Protein 8THA (pdb70)

GO terms:
  GO:0005515 protein binding (F, IPI)
  GO:0004712 protein serine/threonine/tyrosine kinase activity (F, IDA)
  GO:0004713 protein tyrosine kinase activity (F, IDA)
  GO:0005634 nucleus (C, IDA)
  GO:0005737 cytoplasm (C, IDA)
  GO:0005886 plasma membrane (C, IDA)
  GO:0005905 clathrin-coated pit (C, IDA)
  GO:0030136 clathrin-coated vesicle (C, IDA)
  GO:2000369 regulation of clathrin-dependent endocytosis (P, IDA)
  GO:0016310 phosphorylation (P, IDA)
  GO:0007166 cell surface receptor signaling pathway (P, TAS)
  GO:0031625 ubiquitin protein ligase binding (F, IPI)
  GO:0005095 GTPase inhibitor activity (F, TAS)
  GO:0004715 non-membrane spanning protein tyrosine kinase activity (F, TAS)
  GO:0007264 small GTPase-mediated signal transduction (P, TAS)
  GO:0005829 cytosol (C, TAS)
  GO:0042802 identical protein binding (F, IPI)
  GO:0005154 epidermal growth factor receptor binding (F, IDA)
  GO:0070436 Grb2-EGFR complex (C, IDA)
  GO:0097268 cytoophidium (C, IDA)

Solvent-accessible surface area: 4940 Å² total; per-residue (Å²): 117,18,50,68,1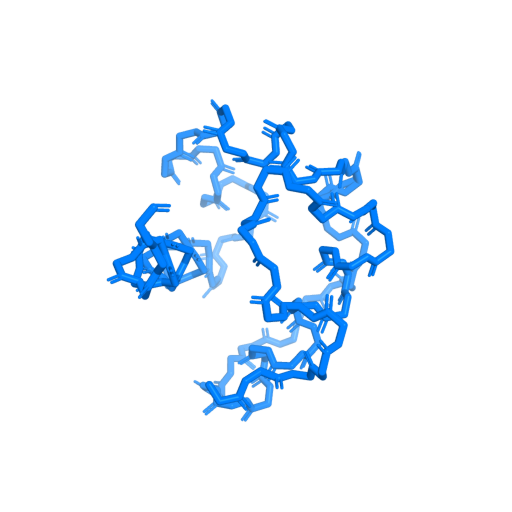33,2,161,100,50,4,81,145,4,51,135,99,8,1,13,46,0,10,128,42,0,59,126,92,78,106,36,60,109,40,96,24,89,24,5,100,30,61,0,124,33,1,55,148,38,74,68,89,57,0,111,194,93,7,106,153,4,0,66,66,4,50,82,9,2,56,113,11,70,168,98,56,138

Radius of gyration: 11.13 Å; Cα contacts (8 Å, |Δi|>4): 83; chains: 1; bounding box: 24×25×26 Å

Organism: Homo sapiens (NCBI:txid9606)

Foldseek 3Di:
DADPVPLDQQLPFQLVSQLRVLVVCCVVVVFDHDRSNLPVGGSNVVVVDDLVNQCVSPVRCSNVVVVVSVVSNVPDD

Secondary structure (DSSP, 8-state):
---GGG-S-GGG--HHHHHHHHHHHHHHHTPPP--TTSS-S-HHHHTT--HHHHHHH-TTTHHHHHHHHHHHHTT--

Structure (mmCIF, N/CA/C/O backbone):
data_8THA
#
_entry.id   8THA
#
_cell.length_a   69.163
_cell.length_b   69.163
_cell.length_c   29.131
_cell.angle_alpha   90.000
_cell.angle_beta   90.000
_cell.angle_gamma   120.000
#
_symmetry.space_group_name_H-M   'P 64'
#
loop_
_entity.id
_entity.type
_entity.pdbx_description
1 polymer 'Transcription factor ETV6,Activated CDC42 kinase 1'
2 water water
#
loop_
_atom_site.group_PDB
_atom_site.id
_atom_site.type_symbol
_atom_site.label_atom_id
_atom_site.label_alt_id
_atom_site.label_comp_id
_atom_site.label_asym_id
_atom_site.label_entity_id
_atom_site.label_seq_id
_atom_site.pdbx_PDB_ins_code
_atom_site.Cartn_x
_atom_site.Cartn_y
_atom_site.Cartn_z
_atom_site.occupancy
_atom_site.B_iso_or_equiv
_atom_site.auth_seq_id
_atom_sit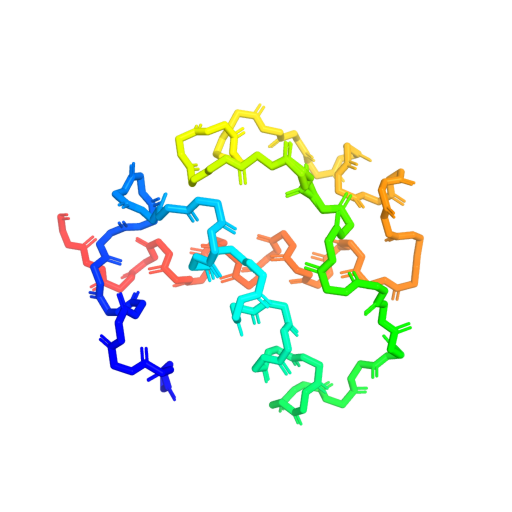e.auth_comp_id
_atom_site.auth_asym_id
_atom_site.auth_atom_id
_atom_site.pdbx_PDB_model_num
ATOM 1 N N . ARG A 1 3 ? 22.67100 18.79000 8.63600 1.000 82.03655 4 ARG A N 1
ATOM 2 C CA . ARG A 1 3 ? 24.06000 19.00400 8.23800 1.000 86.10441 4 ARG A CA 1
ATOM 3 C C . ARG A 1 3 ? 24.14400 19.48300 6.77600 1.000 80.57925 4 ARG A C 1
ATOM 4 O O . ARG A 1 3 ? 25.15600 19.26200 6.09200 1.000 83.14356 4 ARG A O 1
ATOM 6 N N . LEU A 1 4 ? 23.06300 20.21300 6.32300 1.000 68.11137 5 LEU A N 1
ATOM 7 C CA . LEU A 1 4 ? 22.66700 20.45700 4.94000 1.000 56.26399 5 LEU A CA 1
ATOM 8 C C . LEU A 1 4 ? 23.47600 21.56600 4.28100 1.000 53.20422 5 LEU A C 1
ATOM 9 O O . LEU A 1 4 ? 24.08200 22.40000 4.95400 1.000 55.70366 5 LEU A O 1
ATOM 14 N N . PRO A 1 5 ? 23.47800 21.60000 2.94600 1.000 52.00464 6 PRO A N 1
ATOM 15 C CA . PRO A 1 5 ? 23.95500 22.79000 2.23400 1.000 52.23872 6 PRO A CA 1
ATOM 16 C C . PRO A 1 5 ? 23.22400 24.03000 2.71800 1.000 53.01001 6 PRO A C 1
ATOM 17 O O . PRO A 1 5 ? 22.01800 24.01200 2.96100 1.000 48.48912 6 PRO A O 1
ATOM 21 N N . ALA A 1 6 ? 23.96600 25.12900 2.81100 1.000 54.49773 7 ALA A N 1
ATOM 22 C CA . ALA A 1 6 ? 23.50300 26.25600 3.61100 1.000 53.31915 7 ALA A CA 1
ATOM 23 C C . ALA A 1 6 ? 22.16200 26.79100 3.13800 1.000 50.71184 7 ALA A C 1
ATOM 24 O O . ALA A 1 6 ? 21.37000 27.29000 3.94300 1.000 51.19384 7 ALA A O 1
ATOM 26 N N . HIS A 1 7 ? 21.87400 26.67100 1.85200 1.000 48.89418 8 HIS A N 1
ATOM 27 C CA . HIS A 1 7 ? 20.62200 27.20900 1.36000 1.000 46.63447 8 HIS A CA 1
ATOM 28 C C . HIS A 1 7 ? 19.40700 26.43100 1.85000 1.000 52.68106 8 HIS A C 1
ATOM 29 O O . HIS A 1 7 ? 18.29600 26.96100 1.77400 1.000 50.26901 8 HIS A O 1
ATOM 36 N N . LEU A 1 8 ? 19.63400 25.1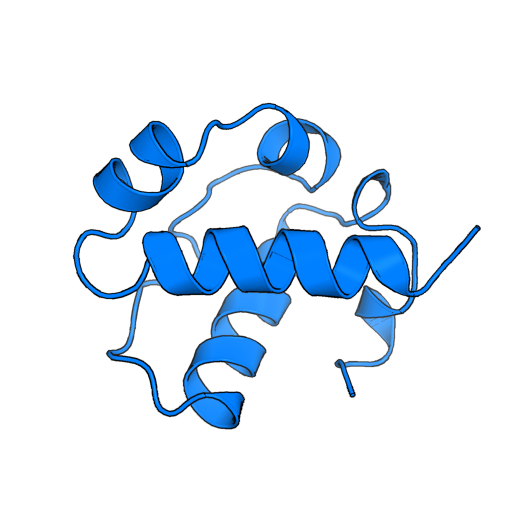9900 2.33700 1.000 48.16572 9 LEU A N 1
ATOM 37 C CA . LEU A 1 8 ? 18.53100 24.34300 2.76300 1.000 44.15885 9 LEU A CA 1
ATOM 38 C C . LEU A 1 8 ? 18.19000 24.43900 4.24600 1.000 44.75430 9 LEU A C 1
ATOM 39 O O . LEU A 1 8 ? 17.25000 23.79700 4.70300 1.000 44.26143 9 LEU A O 1
ATOM 44 N N . ARG A 1 9 ? 18.93200 25.23800 4.99500 1.000 35.96238 10 ARG A N 1
ATOM 45 C CA . ARG A 1 9 ? 18.69800 25.30300 6.42800 1.000 37.53132 10 ARG A CA 1
ATOM 46 C C . ARG A 1 9 ? 17.39400 26.02600 6.77300 1.000 37.44364 10 ARG A C 1
ATOM 47 O O . ARG A 1 9 ? 17.07300 26.17200 7.95600 1.000 46.39512 10 ARG A O 1
ATOM 55 N N . LEU A 1 10 ? 16.64400 26.48200 5.78300 1.000 32.76013 11 LEU A N 1
ATOM 56 C CA . LEU A 1 10 ? 15.30200 26.98400 6.00400 1.000 32.92337 11 LEU A CA 1
ATOM 57 C C . LEU A 1 10 ? 14.32800 25.82700 6.18600 1.000 27.13245 11 LEU A C 1
ATOM 58 O O . LEU A 1 10 ? 14.62200 24.68100 5.84200 1.000 29.49827 11 LEU A O 1
ATOM 63 N N . GLN A 1 1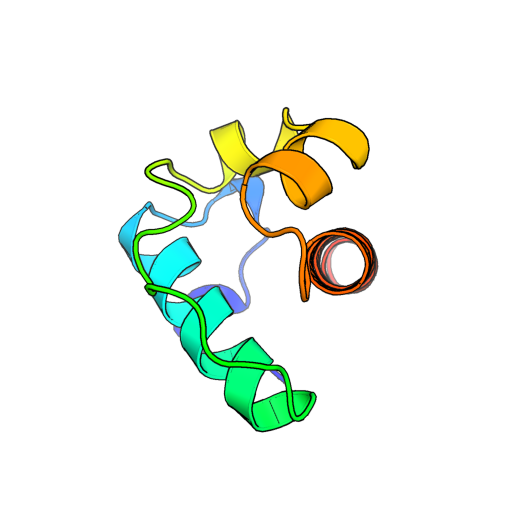1 ? 13.14400 26.14900 6.69700 1.000 28.95442 12 GLN A N 1
ATOM 64 C CA . GLN A 1 11 ? 12.06000 25.17700 6.68300 1.000 27.04951 12 GLN A CA 1
ATOM 65 C C . GLN A 1 11 ? 11.82100 24.69400 5.25800 1.000 29.24801 12 GLN A C 1
ATOM 66 O O . GLN A 1 11 ? 11.77000 25.52100 4.33000 1.000 26.46608 12 GLN A O 1
ATOM 70 N N . PRO A 1 12 ? 11.61400 23.38700 5.04800 1.000 23.20314 13 PRO A N 1
ATOM 71 C CA . PRO A 1 12 ? 11.37400 22.87900 3.68700 1.000 22.18672 13 PRO A CA 1
ATOM 72 C C . PRO A 1 12 ? 10.23700 23.54900 2.94100 1.000 18.67316 13 PRO A C 1
ATOM 73 O O . PRO A 1 12 ? 10.26700 23.56700 1.71100 1.000 20.48709 13 PRO A O 1
ATOM 77 N N . ILE A 1 13 ? 9.22100 24.07200 3.62400 1.000 20.80344 14 ILE A N 1
ATOM 78 C CA . ILE A 1 13 ? 8.11300 24.70200 2.89700 1.000 22.25460 14 ILE A CA 1
ATOM 79 C C . ILE A 1 13 ? 8.60600 25.90600 2.10600 1.000 24.87682 14 ILE A C 1
ATOM 80 O O . ILE A 1 13 ? 7.91300 26.40300 1.19300 1.000 22.89104 14 ILE A O 1
ATOM 85 N N . TYR A 1 14 ? 9.79900 26.39400 2.44200 1.000 21.59148 15 TYR A N 1
ATOM 86 C CA . TYR A 1 14 ? 10.38400 27.51700 1.74400 1.000 24.66371 15 TYR A CA 1
ATOM 87 C C . TYR A 1 14 ? 11.37200 27.12200 0.64700 1.000 24.88883 15 TYR A C 1
ATOM 88 O O . TYR A 1 14 ? 11.86000 28.01100 -0.06600 1.000 23.91051 15 TYR A O 1
ATOM 97 N N . TRP A 1 15 ? 11.70800 25.84400 0.51200 1.000 21.50492 16 TRP A N 1
ATOM 98 C CA . TRP A 1 15 ? 12.67100 25.43100 -0.50000 1.000 21.21144 16 TRP A CA 1
ATOM 99 C C . TRP A 1 15 ? 12.16100 25.68800 -1.91000 1.000 24.21239 16 TRP A C 1
ATOM 100 O O . TRP A 1 15 ? 11.00500 25.38600 -2.23300 1.000 20.42604 16 TRP A O 1
ATOM 111 N N . SER A 1 16 ? 13.04500 26.20400 -2.77200 1.000 23.12016 17 SER A N 1
ATOM 112 C CA . SER A 1 16 ? 12.71100 26.30800 -4.18600 1.000 23.68126 17 SER A CA 1
ATOM 113 C C . SER A 1 16 ? 12.83200 24.94200 -4.86100 1.000 22.70600 17 SER A C 1
ATOM 114 O O . SER A 1 16 ? 13.32200 23.96700 -4.27800 1.000 19.71150 17 SER A O 1
ATOM 117 N N . ARG A 1 17 ? 12.37600 24.88000 -6.11500 1.000 22.07406 18 ARG A N 1
ATOM 118 C CA . ARG A 1 17 ? 12.58400 23.68400 -6.92400 1.000 20.70666 18 ARG A CA 1
ATOM 119 C C . ARG A 1 17 ? 14.07400 23.36400 -7.06200 1.000 20.97895 18 ARG A C 1
ATOM 120 O O . ARG A 1 17 ? 14.47100 22.18900 -7.01100 1.000 23.23542 18 ARG A O 1
ATOM 128 N N . ASP A 1 18 ? 14.92400 24.39400 -7.20500 1.000 23.04545 19 ASP A N 1
ATOM 129 C CA . ASP A 1 18 ? 16.35600 24.11400 -7.24300 1.000 24.81102 19 ASP A CA 1
ATOM 130 C C . ASP A 1 18 ? 16.87700 23.63500 -5.88300 1.000 25.34667 19 ASP A C 1
ATOM 131 O O . ASP A 1 18 ? 17.79300 22.80000 -5.82900 1.000 24.37132 19 ASP A O 1
ATOM 136 N N . ASP A 1 19 ? 16.30500 24.13400 -4.78100 1.000 23.73320 20 ASP A N 1
ATOM 137 C CA . ASP A 1 19 ? 16.71600 23.65500 -3.46400 1.000 24.48697 20 ASP A CA 1
ATOM 138 C C . ASP A 1 19 ? 16.44400 22.18400 -3.31400 1.000 24.05442 20 ASP A C 1
ATOM 139 O O . ASP A 1 19 ? 17.25000 21.45300 -2.72200 1.000 22.30096 20 ASP A O 1
ATOM 144 N N . VAL A 1 20 ? 15.27500 21.73700 -3.78500 1.000 19.27978 21 VAL A N 1
ATOM 145 C CA . VAL A 1 20 ? 14.93400 20.31100 -3.69600 1.000 19.37306 21 VAL A CA 1
ATOM 146 C C . VAL A 1 20 ? 15.96300 19.47200 -4.45100 1.000 21.99735 21 VAL A C 1
ATOM 147 O O . VAL A 1 20 ? 16.41900 18.43500 -3.95900 1.000 19.62154 21 VAL A O 1
ATOM 151 N N . ALA A 1 21 ? 16.34900 19.92400 -5.65600 1.000 20.64396 22 ALA A N 1
ATOM 152 C CA . ALA A 1 21 ? 17.37800 19.23400 -6.42600 1.000 25.23803 22 ALA A CA 1
ATOM 153 C C . ALA A 1 21 ? 18.70700 19.17700 -5.66700 1.000 25.06061 22 ALA A C 1
ATOM 154 O O . ALA A 1 21 ? 19.39400 18.14600 -5.67900 1.000 22.02321 22 ALA A O 1
ATOM 156 N N . GLN A 1 22 ? 19.09400 20.25800 -5.01500 1.000 23.29162 23 GLN A N 1
ATOM 157 C CA . GLN A 1 22 ? 20.34000 20.24300 -4.27000 1.000 22.16737 23 GLN A CA 1
ATOM 158 C C . GLN A 1 22 ? 20.23300 19.30400 -3.07600 1.000 23.38080 23 GLN A C 1
ATOM 159 O O . GLN A 1 22 ? 21.20300 18.65100 -2.70700 1.000 22.10011 23 GLN A O 1
ATOM 162 N N . TRP A 1 23 ? 19.05800 19.23600 -2.47200 1.000 20.08081 24 TRP A N 1
ATOM 163 C CA . TRP A 1 23 ? 18.82700 18.32000 -1.36300 1.000 18.59588 24 TRP A CA 1
ATOM 164 C C . TRP A 1 23 ? 19.06300 16.87500 -1.78500 1.000 21.71788 24 TRP A C 1
ATOM 165 O O . TRP A 1 23 ? 19.76100 16.12500 -1.09100 1.000 20.02405 24 TRP A O 1
ATOM 176 N N . LEU A 1 24 ? 18.52300 16.48600 -2.94700 1.000 20.83060 25 LEU A N 1
ATOM 177 C CA . LEU A 1 24 ? 18.72500 15.13200 -3.46100 1.000 20.03195 25 LEU A CA 1
ATOM 178 C C . LEU A 1 24 ? 20.20000 14.84200 -3.67100 1.000 24.04587 25 LEU A C 1
ATOM 179 O O . LEU A 1 24 ? 20.70400 13.78500 -3.27200 1.000 24.52974 25 LEU A O 1
ATOM 184 N N . LYS A 1 25 ? 20.90900 15.77100 -4.29100 1.000 20.76408 26 LYS A N 1
ATOM 185 C CA . LYS A 1 25 ? 22.32800 15.57100 -4.52500 1.000 19.54396 26 LYS A CA 1
ATOM 186 C C . LYS A 1 25 ? 23.06700 15.39600 -3.21200 1.000 23.42373 26 LYS A C 1
ATOM 187 O O . LYS A 1 25 ? 23.92300 14.52600 -3.08700 1.000 22.01381 26 LYS A O 1
ATOM 193 N N . TRP A 1 26 ? 22.73600 16.22500 -2.22900 1.000 20.38579 27 TRP A N 1
ATOM 194 C CA . TRP A 1 26 ? 23.40000 16.13500 -0.93900 1.000 22.10567 27 TRP A CA 1
ATOM 195 C C . TRP A 1 26 ? 23.08400 14.81600 -0.25600 1.000 21.05622 27 TRP A C 1
ATOM 196 O O . TRP A 1 26 ? 23.98400 14.15300 0.28800 1.000 22.89124 27 TRP A O 1
ATOM 207 N N . ALA A 1 27 ? 21.80700 14.43000 -0.28400 1.000 20.11514 28 ALA A N 1
ATOM 208 C CA . ALA A 1 27 ? 21.36300 13.20100 0.35900 1.000 19.41473 28 ALA A CA 1
ATOM 209 C C . ALA A 1 27 ? 22.03400 11.98200 -0.24300 1.000 20.49673 28 ALA A C 1
ATOM 210 O O . ALA A 1 27 ? 22.41100 11.05200 0.47400 1.000 19.18617 28 ALA A O 1
ATOM 212 N N . GLU A 1 28 ? 22.15800 11.94400 -1.56300 1.000 19.23213 29 GLU A N 1
ATOM 213 C CA . GLU A 1 28 ? 22.78100 10.78300 -2.18700 1.000 21.78296 29 GLU A CA 1
ATOM 214 C C . GLU A 1 28 ? 24.17800 10.56200 -1.61400 1.000 23.53869 29 GLU A C 1
ATOM 215 O O . GLU A 1 28 ? 24.56200 9.44300 -1.26800 1.000 22.15350 29 GLU A O 1
ATOM 221 N N . ASN A 1 29 ? 24.93400 11.64000 -1.45200 1.000 25.03422 30 ASN A N 1
ATOM 222 C CA . ASN A 1 29 ? 26.27800 11.51300 -0.92300 1.000 21.69968 30 ASN A CA 1
ATOM 223 C C . ASN A 1 29 ? 26.28500 11.26000 0.58900 1.000 23.44217 30 ASN A C 1
ATOM 224 O O . ASN A 1 29 ? 27.05800 10.41900 1.07700 1.000 22.79146 30 ASN A O 1
ATOM 229 N N . GLU A 1 30 ? 25.45400 11.97900 1.35100 1.000 21.94074 31 GLU A N 1
ATOM 230 C CA . GLU A 1 30 ? 25.46500 11.85600 2.80200 1.000 20.88819 31 GLU A CA 1
ATOM 231 C C . GLU A 1 30 ? 25.03400 10.45900 3.25300 1.000 22.26183 31 GLU A C 1
ATOM 232 O O . GLU A 1 30 ? 25.56500 9.92000 4.23800 1.000 22.20164 31 GLU A O 1
ATOM 238 N N . PHE A 1 31 ? 24.08900 9.85400 2.53700 1.000 19.23035 32 PHE A N 1
ATOM 239 C CA . PHE A 1 31 ? 23.48700 8.59400 2.96800 1.000 20.48905 32 PHE A CA 1
ATOM 240 C C . PHE A 1 31 ? 23.84800 7.43300 2.07200 1.000 19.42744 32 PHE A C 1
ATOM 241 O O . PHE A 1 31 ? 23.26400 6.35100 2.21400 1.000 20.08491 32 PHE A O 1
ATOM 249 N N . SER A 1 32 ? 24.79600 7.63400 1.16200 1.000 19.48183 33 SER A N 1
ATOM 250 C CA . SER A 1 32 ? 25.29500 6.57100 0.30000 1.000 20.96595 33 SER A CA 1
ATOM 251 C C . SER A 1 32 ? 24.15700 5.92100 -0.46300 1.000 21.71364 33 SER A C 1
ATOM 252 O O . SER A 1 32 ? 24.02500 4.70200 -0.50500 1.000 23.35634 33 SER A O 1
ATOM 255 N N . LEU A 1 33 ? 23.36100 6.75600 -1.11000 1.000 20.07558 34 LEU A N 1
ATOM 256 C CA . LEU A 1 33 ? 22.17700 6.27500 -1.80400 1.000 22.04720 34 LEU A CA 1
ATOM 257 C C . LEU A 1 33 ? 22.51400 5.95600 -3.24600 1.000 26.21897 34 LEU A C 1
ATOM 258 O O . LEU A 1 33 ? 23.51600 6.42000 -3.79200 1.000 30.46975 34 LEU A O 1
ATOM 263 N N . SER A 1 34 ? 21.69500 5.09900 -3.83400 1.000 27.10595 35 SER A N 1
ATOM 264 C CA . SER A 1 34 ? 21.79000 4.87200 -5.25400 1.000 29.82324 35 SER A CA 1
ATOM 265 C C . SER A 1 34 ? 21.45800 6.17600 -5.97600 1.000 30.34045 35 SER A C 1
ATOM 266 O O . SER A 1 34 ? 20.51900 6.87800 -5.59700 1.000 34.27925 35 SER A O 1
ATOM 269 N N . PRO A 1 35 ? 22.21200 6.54100 -7.01400 1.000 38.15467 36 PRO A N 1
ATOM 270 C CA . PRO A 1 35 ? 22.02700 7.88300 -7.60200 1.000 40.48676 36 PRO A CA 1
ATOM 271 C C . PRO A 1 35 ? 20.69600 8.02600 -8.32200 1.000 38.30859 36 PRO A C 1
ATOM 272 O O . PRO A 1 35 ? 20.27600 7.12400 -9.05000 1.000 41.60615 36 PRO A O 1
ATOM 276 N N . ILE A 1 36 ? 20.04500 9.15900 -8.11100 1.000 36.99414 37 ILE A N 1
ATOM 277 C CA . ILE A 1 36 ? 18.82300 9.47500 -8.83400 1.000 36.97613 37 ILE A CA 1
ATOM 278 C C . ILE A 1 36 ? 19.03100 10.77900 -9.58400 1.000 33.92820 37 ILE A C 1
ATOM 279 O O . ILE A 1 36 ? 19.85200 11.60200 -9.17900 1.000 35.72272 37 ILE A O 1
ATOM 281 N N . ASP A 1 37 ? 18.29400 10.95700 -10.68300 1.000 36.21671 38 ASP A N 1
ATOM 282 C CA . ASP A 1 37 ? 18.23300 12.24500 -11.35400 1.000 32.30274 38 ASP A CA 1
ATOM 283 C C . ASP A 1 37 ? 17.92200 13.31300 -10.32100 1.000 32.38131 38 ASP A C 1
ATOM 284 O O . ASP A 1 37 ? 16.96900 13.18700 -9.54300 1.000 30.85522 38 ASP A O 1
ATOM 289 N N . SER A 1 38 ? 18.75300 14.35400 -10.27600 1.000 29.30854 39 SER A N 1
ATOM 290 C CA . SER A 1 38 ? 18.50200 15.38500 -9.28700 1.000 28.18241 39 SER A CA 1
ATOM 291 C C . SER A 1 38 ? 17.20200 16.12600 -9.56900 1.000 26.03097 39 SER A C 1
ATOM 292 O O . SER A 1 38 ? 16.75000 16.87300 -8.69900 1.000 28.70348 39 SER A O 1
ATOM 295 N N . ASN A 1 39 ? 16.61600 15.95500 -10.75600 1.000 24.19084 40 ASN A N 1
ATOM 296 C CA . ASN A 1 39 ? 15.33100 16.56400 -11.09500 1.000 28.36526 40 ASN A CA 1
ATOM 297 C C . ASN A 1 39 ? 14.14500 15.62100 -10.88100 1.000 29.77989 40 ASN A C 1
ATOM 298 O O . ASN A 1 39 ? 13.06300 15.86600 -11.44200 1.000 27.41363 40 ASN A O 1
ATOM 303 N N . THR A 1 40 ? 14.33800 14.55800 -10.07700 1.000 27.36954 41 THR A N 1
ATOM 304 C CA . THR A 1 40 ? 13.32900 13.51700 -9.89800 1.000 24.69903 41 THR A CA 1
ATOM 305 C C . THR A 1 40 ? 11.99900 14.08100 -9.42400 1.000 25.43700 41 THR A C 1
ATOM 306 O O . THR A 1 40 ? 10.93300 13.63200 -9.89200 1.000 29.70445 41 THR A O 1
ATOM 310 N N A PHE A 1 41 ? 12.04500 15.01100 -8.46800 0.568 22.60879 42 PHE A N 1
ATOM 311 N N B PHE A 1 41 ? 12.01300 15.09800 -8.56400 0.432 22.66827 42 PHE A N 1
ATOM 312 C CA A PHE A 1 41 ? 10.86600 15.65600 -7.88700 0.568 22.90671 42 PHE A CA 1
ATOM 313 C CA B PHE A 1 41 ? 10.75000 15.57000 -8.00000 0.432 22.91928 42 PHE A CA 1
ATOM 314 C C A PHE A 1 41 ? 10.76100 17.05100 -8.50000 0.568 23.12928 42 PHE A C 1
ATOM 315 C C B PHE A 1 41 ? 10.08600 16.69900 -8.79500 0.432 23.66235 42 PHE A C 1
ATOM 316 O O A PHE A 1 41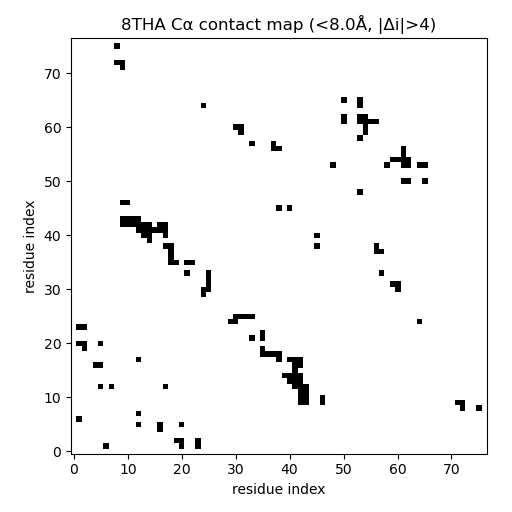 ? 11.20500 18.03800 -7.92500 0.568 21.13251 42 PHE A O 1
ATOM 317 O O B PHE A 1 41 ? 8.86300 16.80300 -8.76900 0.432 19.53731 42 PHE A O 1
ATOM 332 N N A GLU A 1 42 ? 10.14300 17.12700 -9.66900 0.568 24.26406 43 GLU A N 1
ATOM 333 N N B GLU A 1 42 ? 10.83700 17.52800 -9.51800 0.432 23.49509 43 GLU A N 1
ATOM 334 C CA A GLU A 1 42 ? 10.01700 18.37600 -10.41200 0.568 23.87376 43 GLU A CA 1
ATOM 335 C CA B GLU A 1 42 ? 10.27000 18.54600 -10.42600 0.432 23.75563 43 GLU A CA 1
ATOM 336 C C A GLU A 1 42 ? 9.05800 19.34300 -9.72900 0.568 23.83062 43 GLU A C 1
ATOM 337 C C B GLU A 1 42 ? 9.15800 19.37000 -9.76200 0.432 24.27172 43 GLU A C 1
ATOM 338 O O A GLU A 1 42 ? 7.99200 19.65000 -10.27800 0.568 24.20359 43 GLU A O 1
ATOM 339 O O B GLU A 1 42 ? 8.07800 19.57000 -10.32700 0.432 24.21801 43 GLU A O 1
ATOM 350 N N . MET A 1 43 ? 9.42300 19.83800 -8.54700 1.000 19.33027 44 MET A N 1
ATOM 351 C CA . MET A 1 43 ? 8.50700 20.67900 -7.78600 1.000 21.25927 44 MET A CA 1
ATOM 352 C C . MET A 1 43 ? 9.27400 21.37700 -6.67400 1.000 21.12634 44 MET A C 1
ATOM 353 O O . MET A 1 43 ? 10.41300 21.01700 -6.36800 1.000 20.48211 44 MET A O 1
ATOM 358 N N . ASN A 1 44 ? 8.61600 22.35300 -6.03200 1.000 18.62934 45 ASN A N 1
ATOM 359 C CA . ASN A 1 44 ? 9.28500 23.07600 -4.95100 1.000 19.48057 45 ASN A CA 1
ATOM 360 C C . ASN A 1 44 ? 8.97900 22.39900 -3.61100 1.000 20.35317 45 ASN A C 1
ATOM 361 O O . ASN A 1 44 ? 8.32200 21.35500 -3.55600 1.000 18.42860 45 ASN A O 1
ATOM 366 N N . GLY A 1 45 ? 9.47700 22.99000 -2.51400 1.000 20.20737 46 GLY A N 1
ATOM 367 C CA . GLY A 1 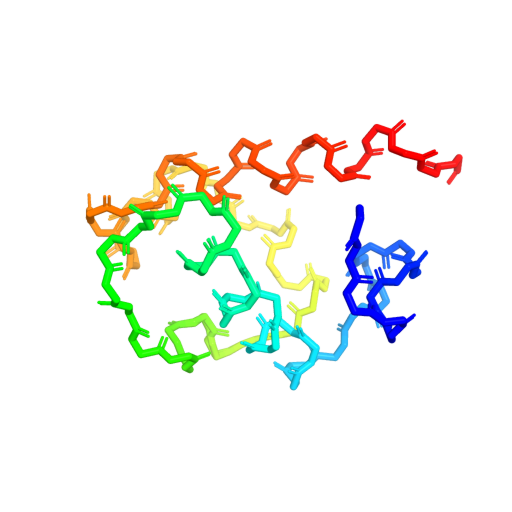45 ? 9.33400 22.34500 -1.21100 1.000 17.83038 46 GLY A CA 1
ATOM 368 C C . GLY A 1 45 ? 7.89800 22.24000 -0.72100 1.000 18.54701 46 GLY A C 1
ATOM 369 O O . GLY A 1 45 ? 7.51300 21.21700 -0.12000 1.000 19.52213 46 GLY A O 1
ATOM 370 N N . LYS A 1 46 ? 7.09600 23.26500 -0.98500 1.000 19.65984 47 LYS A N 1
ATOM 371 C CA . LYS A 1 46 ? 5.69000 23.23900 -0.57500 1.000 21.75613 47 LYS A CA 1
ATOM 372 C C . LYS A 1 46 ? 5.00200 22.05300 -1.20300 1.000 21.55778 47 LYS A C 1
ATOM 373 O O . LYS A 1 46 ? 4.18600 21.39600 -0.55400 1.000 21.24378 47 LYS A O 1
ATOM 379 N N . ALA A 1 47 ? 5.31300 21.77900 -2.47600 1.000 17.62872 48 ALA A N 1
ATOM 380 C CA . ALA A 1 47 ? 4.73800 20.62900 -3.16800 1.000 19.80135 48 ALA A CA 1
ATOM 381 C C . ALA A 1 47 ? 5.27400 19.32600 -2.59900 1.000 18.91028 48 ALA A C 1
ATOM 382 O O . ALA A 1 47 ? 4.53800 18.34400 -2.41900 1.000 18.72895 48 ALA A O 1
ATOM 384 N N . LEU A 1 48 ? 6.57100 19.28800 -2.35100 1.000 17.32244 49 LEU A N 1
ATOM 385 C CA . LEU A 1 48 ? 7.18300 18.08100 -1.82200 1.000 17.09935 49 LEU A CA 1
ATOM 386 C C . LEU A 1 48 ? 6.49300 17.64700 -0.54600 1.000 17.33014 49 LEU A C 1
ATOM 387 O O . LEU A 1 48 ? 6.27000 16.44800 -0.32700 1.000 19.58723 49 LEU A O 1
ATOM 392 N N . LEU A 1 49 ? 6.08300 18.62100 0.28700 1.000 18.75999 50 LEU A N 1
ATOM 393 C CA . LEU A 1 49 ? 5.43300 18.33300 1.55800 1.000 18.05119 50 LEU A CA 1
ATOM 394 C C . LEU A 1 49 ? 4.01700 17.81800 1.40300 1.000 21.00951 50 LEU A C 1
ATOM 395 O O . LEU A 1 49 ? 3.45900 17.28600 2.37300 1.000 22.61693 50 LEU A O 1
ATOM 400 N N . LEU A 1 50 ? 3.44300 17.90200 0.20400 1.000 18.24854 51 LEU A N 1
ATOM 401 C CA . LEU A 1 50 ? 2.13900 17.29900 -0.04600 1.000 17.42830 51 LEU A CA 1
ATOM 402 C C . LEU A 1 50 ? 2.21700 15.84100 -0.49600 1.000 19.17257 51 LEU A C 1
ATOM 403 O O . LEU A 1 50 ? 1.19300 15.14500 -0.42100 1.000 21.90714 51 LEU A O 1
ATOM 408 N N . LEU A 1 51 ? 3.38900 15.37300 -0.92400 1.000 17.06739 52 LEU A N 1
ATOM 409 C CA . LEU A 1 51 ? 3.54900 13.98600 -1.34200 1.000 15.60305 52 LEU A CA 1
ATOM 410 C C . LEU A 1 51 ? 3.51200 13.02800 -0.16100 1.000 20.53895 52 LEU A C 1
ATOM 411 O O . LEU A 1 51 ? 4.00900 13.32500 0.92800 1.000 19.76142 52 LEU A O 1
ATOM 416 N N . THR A 1 52 ? 2.96500 11.84700 -0.40100 1.000 18.10554 53 THR A N 1
ATOM 417 C CA . THR A 1 52 ? 2.94100 10.81600 0.62700 1.000 17.65127 53 THR A CA 1
ATOM 418 C C . THR A 1 52 ? 4.17500 9.93500 0.44800 1.000 18.12954 53 THR A C 1
ATOM 419 O O . THR A 1 52 ? 4.88800 10.00600 -0.55700 1.000 19.11220 53 THR A O 1
ATOM 423 N N . LYS A 1 53 ? 4.40900 9.06700 1.42400 1.000 18.18836 54 LYS A N 1
ATOM 424 C CA . LYS A 1 53 ? 5.56400 8.17300 1.31500 1.000 17.54311 54 LYS A CA 1
ATOM 425 C C . LYS A 1 53 ? 5.43300 7.28300 0.08100 1.000 20.64516 54 LYS A C 1
ATOM 426 O O . LYS A 1 53 ? 6.42500 7.00800 -0.60900 1.000 20.72862 54 LYS A O 1
ATOM 432 N N . GLU A 1 54 ? 4.21900 6.84400 -0.22100 1.000 19.01181 55 GLU A N 1
ATOM 433 C CA . GLU A 1 54 ? 4.00700 6.02900 -1.40800 1.000 22.57213 55 GLU A CA 1
ATOM 434 C C . GLU A 1 54 ? 4.41500 6.81100 -2.64500 1.000 24.55917 55 GLU A C 1
ATOM 435 O O . GLU A 1 54 ? 5.08600 6.28000 -3.52300 1.000 24.57032 55 GLU A O 1
ATOM 438 N N . ASP A 1 55 ? 4.01200 8.07300 -2.72300 1.000 18.26731 56 ASP A N 1
ATOM 439 C CA . ASP A 1 55 ? 4.44900 8.90700 -3.83900 1.000 18.32101 56 ASP A CA 1
ATOM 440 C C . ASP A 1 55 ? 5.97400 8.96200 -3.94600 1.000 19.50672 56 ASP A C 1
ATOM 441 O O . ASP A 1 55 ? 6.54500 8.98000 -5.04500 1.000 17.30187 56 ASP A O 1
ATOM 446 N N . PHE A 1 56 ? 6.65300 9.09900 -2.81000 1.000 17.45416 57 PHE A N 1
ATOM 447 C CA . PHE A 1 56 ? 8.11300 9.11800 -2.84200 1.000 19.51280 57 PHE A CA 1
ATOM 448 C C . PHE A 1 56 ? 8.66500 7.81100 -3.42000 1.000 19.18753 57 PHE A C 1
ATOM 449 O O . PHE A 1 56 ? 9.59400 7.82200 -4.23900 1.000 19.47869 57 PHE A O 1
ATOM 457 N N . ARG A 1 57 ? 8.11100 6.67600 -3.00100 1.000 19.96328 58 ARG A N 1
ATOM 458 C CA . ARG A 1 57 ? 8.59500 5.39900 -3.52900 1.000 19.79766 58 ARG A CA 1
ATOM 459 C C . ARG A 1 57 ? 8.33100 5.26000 -5.02200 1.000 20.93226 58 ARG A C 1
ATOM 460 O O . ARG A 1 57 ? 9.07900 4.57400 -5.73600 1.000 24.87202 58 ARG A O 1
ATOM 468 N N . TYR A 1 58 ? 7.24700 5.86900 -5.50600 1.000 21.78800 59 TYR A N 1
ATOM 469 C CA . TYR A 1 58 ? 6.94700 5.79000 -6.92700 1.000 21.37509 59 TYR A CA 1
ATOM 470 C C . TYR A 1 58 ? 7.94700 6.61000 -7.72400 1.000 23.60789 59 TYR A C 1
ATOM 471 O O . TYR A 1 58 ? 8.45400 6.15100 -8.76000 1.000 24.82354 59 TYR A O 1
ATOM 480 N N . ARG A 1 59 ? 8.24600 7.82000 -7.23900 1.000 22.43774 60 ARG A N 1
ATOM 481 C CA . ARG A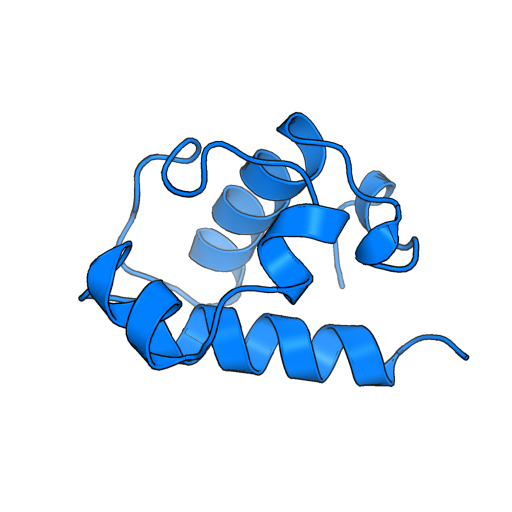 1 59 ? 9.23000 8.68000 -7.88700 1.000 22.77306 60 ARG A CA 1
ATOM 482 C C . ARG A 1 59 ? 10.62800 8.08800 -7.79900 1.000 21.13158 60 ARG A C 1
ATOM 483 O O . ARG A 1 59 ? 11.41800 8.20700 -8.74400 1.000 22.37311 60 ARG A O 1
ATOM 491 N N . SER A 1 60 ? 10.96700 7.47300 -6.66700 1.000 21.37093 61 SER A N 1
ATOM 492 C CA . SER A 1 60 ? 12.27900 6.84800 -6.49100 1.000 19.64642 61 SER A CA 1
ATOM 493 C C . SER A 1 60 ? 12.12900 5.49500 -5.81000 1.000 18.59690 61 SER A C 1
ATOM 494 O O . SER A 1 60 ? 12.16100 5.39500 -4.57700 1.000 20.34322 61 SER A O 1
ATOM 497 N N . PRO A 1 61 ? 11.99700 4.41600 -6.58800 1.000 22.22715 62 PRO A N 1
ATOM 498 C CA . PRO A 1 61 ? 11.92000 3.08200 -5.97000 1.000 23.14801 62 PRO A CA 1
ATOM 499 C C . PRO A 1 61 ? 13.14100 2.72000 -5.13400 1.000 26.93809 62 PRO A C 1
ATOM 500 O O . PRO A 1 61 ? 13.00700 1.99000 -4.14300 1.000 28.32471 62 PRO A O 1
ATOM 504 N N . HIS A 1 62 ? 14.32700 3.20300 -5.49800 1.000 23.60874 63 HIS A N 1
ATOM 505 C CA . HIS A 1 62 ? 15.53800 2.81700 -4.78000 1.000 23.62147 63 HIS A CA 1
ATOM 506 C C . HIS A 1 62 ? 15.78900 3.62800 -3.51800 1.000 20.51489 63 HIS A C 1
ATOM 507 O O . HIS A 1 62 ? 16.49600 3.13800 -2.63200 1.000 25.32978 63 HIS A O 1
ATOM 514 N N . SER A 1 63 ? 15.25300 4.85400 -3.40600 1.000 20.43483 64 SER A N 1
ATOM 515 C CA . SER A 1 63 ? 15.57300 5.66600 -2.23400 1.000 19.45696 64 SER A CA 1
ATOM 516 C C . SER A 1 63 ? 14.40300 6.48900 -1.70700 1.000 20.28368 64 SER A C 1
ATOM 517 O O . SER A 1 63 ? 14.59800 7.28200 -0.77000 1.000 18.68940 64 SER A O 1
ATOM 520 N N . GLY A 1 64 ? 13.19000 6.29400 -2.22800 1.000 20.16200 65 GLY A N 1
ATOM 521 C CA . GLY A 1 64 ? 12.07700 7.14200 -1.82500 1.000 17.27670 65 GLY A CA 1
ATOM 522 C C . GLY A 1 64 ? 11.70800 7.02100 -0.35500 1.000 16.45511 65 GLY A C 1
ATOM 523 O O . GLY A 1 64 ? 11.35900 8.01800 0.28400 1.000 17.16621 65 GLY A O 1
ATOM 524 N N . ASP A 1 65 ? 11.73900 5.80200 0.19000 1.000 19.39507 66 ASP A N 1
ATOM 525 C CA . ASP A 1 65 ? 11.43800 5.63600 1.61100 1.000 17.24154 66 ASP A CA 1
ATOM 526 C C . ASP A 1 65 ? 12.43400 6.41700 2.46900 1.000 17.30891 66 ASP A C 1
ATOM 527 O O . ASP A 1 65 ? 12.03900 7.20900 3.33400 1.000 17.92048 66 ASP A O 1
ATOM 532 N N . GLU A 1 66 ? 13.73200 6.21400 2.23100 1.000 16.65849 67 GLU A N 1
ATOM 533 C CA . GLU A 1 66 ? 14.74800 6.99800 2.93000 1.000 15.18319 67 GLU A CA 1
ATOM 534 C C . GLU A 1 66 ? 14.54100 8.50000 2.75400 1.000 16.83561 67 GLU A C 1
ATOM 535 O O . GLU A 1 66 ? 14.59600 9.26300 3.73300 1.000 17.33972 67 GLU A O 1
ATOM 541 N N . LEU A 1 67 ? 14.35200 8.95700 1.50700 1.000 15.91378 68 LEU A N 1
ATOM 542 C CA . LEU A 1 67 ? 14.22100 10.40000 1.28600 1.000 15.79522 68 LEU A CA 1
ATOM 543 C C . LEU A 1 67 ? 13.03600 10.96300 2.04600 1.000 18.71638 68 LEU A C 1
ATOM 544 O O . LEU A 1 67 ? 13.12900 12.06300 2.61400 1.000 17.22564 68 LEU A O 1
ATOM 549 N N . TYR A 1 68 ? 11.92100 10.20900 2.09200 1.000 14.98811 69 TYR A N 1
ATOM 550 C CA . TYR A 1 68 ? 10.74000 10.62600 2.85600 1.000 15.16648 69 TYR A CA 1
ATOM 551 C C . TYR A 1 68 ? 11.07000 10.77600 4.33200 1.000 16.89425 69 TYR A C 1
ATOM 552 O O . TYR A 1 68 ? 10.72900 11.79600 4.96100 1.000 16.81122 69 TYR A O 1
ATOM 561 N N . GLU A 1 69 ? 11.70000 9.75400 4.91500 1.000 16.70340 70 GLU A N 1
ATOM 562 C CA . GLU A 1 69 ? 12.04900 9.83400 6.33100 1.000 18.56181 70 GLU A CA 1
ATOM 563 C C . GLU A 1 69 ? 13.08700 10.91600 6.59200 1.000 17.30104 70 GLU A C 1
ATOM 564 O O . GLU A 1 69 ? 13.06700 11.56000 7.66000 1.000 18.74596 70 GLU A O 1
ATOM 570 N N . LEU A 1 70 ? 14.01200 11.10500 5.64900 1.000 15.92087 71 LEU A N 1
ATOM 571 C CA . LEU A 1 70 ? 14.95600 12.20800 5.76900 1.000 14.47186 71 LEU A CA 1
ATOM 572 C C . LEU A 1 70 ? 14.22800 13.54600 5.83400 1.000 18.83160 71 LEU A C 1
ATOM 573 O O . LEU A 1 70 ? 14.54100 14.40500 6.67800 1.000 18.55725 71 LEU A O 1
ATOM 578 N N . LEU A 1 71 ? 13.23600 13.73900 4.95100 1.000 16.07037 72 LEU A N 1
ATOM 579 C CA . LEU A 1 71 ? 12.45300 14.96600 4.99400 1.000 17.78060 72 LEU A CA 1
ATOM 580 C C . LEU A 1 71 ? 11.77200 15.12300 6.34200 1.000 21.46148 72 LEU A C 1
ATOM 581 O O . LEU A 1 71 ? 11.76500 16.21800 6.92000 1.000 18.17957 72 LEU A O 1
ATOM 586 N N . GLN A 1 72 ? 11.20300 14.03200 6.88200 1.000 19.83215 73 GLN A N 1
ATOM 587 C CA . GLN A 1 72 ? 10.62900 14.08700 8.22400 1.000 19.49420 73 GLN A CA 1
ATOM 588 C C . GLN A 1 72 ? 11.65700 14.49100 9.26700 1.000 22.31083 73 GLN A C 1
ATOM 589 O O . GLN A 1 72 ? 11.37200 15.28800 10.17500 1.000 24.45723 73 GLN A O 1
ATOM 595 N N . HIS A 1 73 ? 12.84500 13.90600 9.18700 1.000 19.02575 74 HIS A N 1
ATOM 596 C CA . HIS A 1 73 ? 13.89200 14.21900 10.13600 1.000 22.14714 74 HIS A CA 1
ATOM 597 C C . HIS A 1 73 ? 14.25200 15.70000 10.06200 1.000 23.97642 74 HIS A C 1
ATOM 598 O O . HIS A 1 73 ? 14.47800 16.36100 11.09000 1.000 25.49712 74 HIS A O 1
ATOM 605 N N . ILE A 1 74 ? 14.31500 16.23300 8.84400 1.000 23.17381 75 ILE A N 1
ATOM 606 C CA . ILE A 1 74 ? 14.62600 17.65100 8.67000 1.000 22.28090 75 ILE A CA 1
ATOM 607 C C . ILE A 1 74 ? 13.54400 18.52000 9.28800 1.000 24.89626 75 ILE A C 1
ATOM 608 O O . ILE A 1 74 ? 13.82100 19.57600 9.88800 1.000 25.93994 75 ILE A O 1
ATOM 613 N N . LEU A 1 75 ? 12.28900 18.08800 9.15800 1.000 25.04161 76 LEU A N 1
ATOM 614 C CA . LEU A 1 75 ? 11.19800 18.84500 9.75400 1.000 26.08946 76 LEU A CA 1
ATOM 615 C C . LEU A 1 75 ? 11.26100 18.86100 11.27100 1.000 29.66260 76 LEU A C 1
ATOM 616 O O . LEU A 1 75 ? 10.65000 19.74000 11.88500 1.000 33.74036 76 LEU A O 1
ATOM 621 N N . LYS A 1 76 ? 11.97700 17.92900 11.90300 1.000 26.91183 77 LYS A N 1
ATOM 622 C CA . LYS A 1 76 ? 12.14500 18.01200 13.34800 1.000 30.06474 77 LYS A CA 1
ATOM 623 C C . LYS A 1 76 ? 13.15000 19.07800 13.76700 1.000 35.23918 77 LYS A C 1
ATOM 624 O O . LYS A 1 76 ? 13.30000 19.32100 14.96600 1.000 30.45695 77 LYS A O 1
ATOM 630 N N . GLN A 1 77 ? 13.85900 19.68300 12.81500 1.000 34.00274 78 GLN A N 1
ATOM 631 C CA . GLN A 1 77 ? 14.93600 20.59100 13.16900 1.000 34.98050 78 GLN A CA 1
ATOM 632 C C . GLN A 1 77 ? 14.40900 21.96600 13.58800 1.000 46.65165 78 GLN A C 1
ATOM 633 O O . GLN A 1 77 ? 14.83200 22.50400 14.62500 1.000 51.30227 78 GLN A O 1
ATOM 636 N N . ARG A 1 78 ? 13.48400 22.55400 12.82300 1.000 52.86470 79 ARG A N 1
ATOM 637 C CA . ARG A 1 78 ? 13.09000 23.94100 13.07700 1.000 63.01672 79 ARG A CA 1
ATOM 638 C C . ARG A 1 78 ? 11.63700 24.04200 13.54500 1.000 60.10422 79 ARG A C 1
ATOM 639 O O . ARG A 1 78 ? 10.78000 23.22800 13.16300 1.000 55.41121 79 ARG A O 1
ATOM 641 N N . GLU A 1 79 ? 11.38200 25.05100 14.39300 1.000 61.95400 80 GLU A N 1
ATOM 642 C CA . GLU A 1 79 ? 10.05900 25.34200 14.96900 1.000 61.24876 80 GLU A CA 1
ATOM 643 C C . GLU A 1 79 ? 9.16000 26.06800 13.96600 1.000 63.00358 80 GLU A C 1
ATOM 644 O O . GLU A 1 79 ? 9.40400 26.02600 12.75700 1.000 64.32106 80 GLU A O 1
#

Sequence (77 aa):
RLPAHLRLQPIYWSRDDVAQWLKWAENEFSLSPIDSNTFFEEMNGKALLLLTKEDFRYRSPHSGDELYELLQHILKQRE

Nearest PDB structures (foldseek):
  8tha-assembly1_A  TM=1.013E+00  e=2.844E-14  Homo sapiens
  1ji7-assembly1_B  TM=9.828E-01  e=2.302E-12  Homo sapiens
  9doc-assembly1_A  TM=9.793E-01  e=4.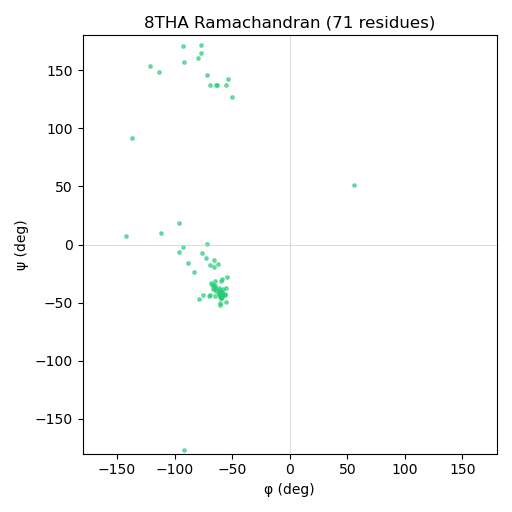312E-12  Homo sapiens
  8ft6-assembly1_A  TM=9.830E-01  e=1.106E-11  Homo sapiens
  8frk-assembly1_A  TM=1.001E+00  e=2.662E-11  Severe acute respiratory syndrome coronavirus 2

B-factor: mean 28.49, std 11.48, range [13.1, 90.62]

InterPro domains:
  IPR000719 Protein kinase domain [PS50011] (126-385)
  IPR001245 Serine-threonine/tyrosine-protein kinase, catalytic domain [PF07714] (127-384)
  IPR001245 Serine-threonine/tyrosine-protein kinase, catalytic domain [PR00109] (205-218)
  IPR001245 Serine-threonine/tyrosine-protein kinase, catalytic domain [PR00109] (242-260)
  IPR001245 Serine-threonine/tyrosine-protein kinase, catalytic domain [PR00109] (292-302)
  IPR001245 Serine-threonine/tyrosine-protein kinase, catalytic domain [PR00109] (311-333)
  IPR001245 Serine-threonine/tyrosine-protein kinase, catalytic domain [PR00109] (356-378)
  IPR001452 SH3 domain [PF14604] (395-444)
  IPR001452 SH3 domain [PS50002] (388-448)
  IPR001452 SH3 domain [SM00326] (391-447)
  IPR008266 Tyrosine-protein kinase, active site [PS00109] (248-260)
  IPR011009 Protein kinase-like domain superfamily [SSF56112] (120-398)
  IPR015116 Cdc42 binding domain-like [PF09027] (450-513)
  IPR017441 Protein kinase, ATP binding site [PS00107] (132-158)
  IPR020635 Tyrosine-protein kinase, catalytic domain [SM00219] (126-385)
  IPR021619 Mig-6 domain [PF11555] (775-837)
  IPR030220 Activated CDC42 kinase 1, UBA domain [cd14274] (958-1002)
  IPR036028 SH3-like domain superfamily [SSF50044] (387-444)
  IPR037085 Cdc42 binding domain-like superfamily [G3DSA:4.10.680.10] (450-489)
  IPR049587 TNK(ACK)-like non-receptor tyrosine-protein kinases, SAM domain [cd09539] (6-67)